Protein AF-A0A2G5T7S1-F1 (afdb_monomer_lite)

pLDDT: mean 73.04, std 17.66, range [40.25, 92.81]

Foldseek 3Di:
DDDDDDDDDDDDDDDDDDDDDDDDDDDDDDPPDDDPDDDDDDDDDDDDDDDDDDPDPPPPPPPPPPPCDPDFAWLDDPVRLVVLVVVLVVLVVLCVAPLCVVVVVLSVVLN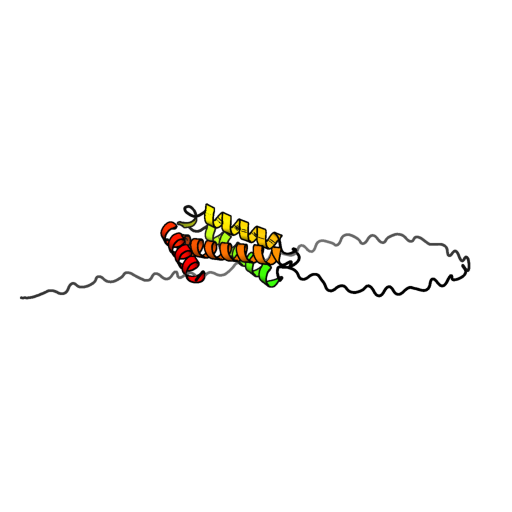VLSVVVNVSRRPGDDPVVNVVVVVSVVVSVLSVQLSCCCRVVVDDSVVSVVVVVVVVVVVVD

Secondary structure (DSSP, 8-state):
---PPPPPPPP----------------------------PPP---PPP--------------------PPPP-BSS-HHHHHHHHHHHHHHHHHTTSTTHHHHHHHHHHHHHHHHHHHHGGG-B--HHHHHHHHHHHHHHHHHHHHHIIIIIS---HHHHHHHHHHHHHHTT-

Structure (mmCIF, N/CA/C/O backbone):
data_AF-A0A2G5T7S1-F1
#
_entry.id   AF-A0A2G5T7S1-F1
#
loop_
_atom_site.group_PDB
_atom_site.id
_atom_site.type_symbol
_atom_site.label_atom_id
_atom_site.label_alt_id
_atom_site.label_comp_id
_atom_site.label_asym_id
_atom_site.label_entity_id
_atom_site.label_seq_id
_atom_site.pdbx_PDB_ins_code
_atom_site.Cartn_x
_atom_site.Cartn_y
_atom_site.Cartn_z
_atom_site.occupancy
_atom_site.B_iso_or_equiv
_atom_site.auth_seq_id
_atom_site.auth_comp_id
_atom_site.auth_asym_id
_atom_site.auth_atom_id
_atom_site.pdbx_PDB_model_num
ATOM 1 N N . MET A 1 1 ? -43.129 -26.552 45.596 1.00 45.81 1 MET A N 1
ATOM 2 C CA . MET A 1 1 ? -42.478 -25.308 45.135 1.00 45.81 1 MET A CA 1
ATOM 3 C C . MET A 1 1 ? -42.582 -25.280 43.620 1.00 45.81 1 MET A C 1
ATOM 5 O O . MET A 1 1 ? -41.995 -26.131 42.970 1.00 45.81 1 MET A O 1
ATOM 9 N N . MET A 1 2 ? -43.450 -24.418 43.091 1.00 43.41 2 MET A N 1
ATOM 10 C CA . MET A 1 2 ? -43.740 -24.292 41.659 1.00 43.41 2 MET A CA 1
ATOM 11 C C . MET A 1 2 ? -42.847 -23.199 41.067 1.00 43.41 2 MET A C 1
ATOM 13 O O . MET A 1 2 ? -42.820 -22.098 41.610 1.00 43.41 2 MET A O 1
ATOM 17 N N . PHE A 1 3 ? -42.151 -23.484 39.966 1.00 51.22 3 PHE A N 1
ATOM 18 C CA . PHE A 1 3 ? -41.477 -22.464 39.163 1.00 51.22 3 PHE A CA 1
ATOM 19 C C . PHE A 1 3 ? -42.160 -22.377 37.800 1.00 51.22 3 PHE A C 1
ATOM 21 O O . PHE A 1 3 ? -42.216 -23.351 37.051 1.00 51.22 3 PHE A O 1
ATOM 28 N N . ALA A 1 4 ? -42.736 -21.206 37.531 1.00 53.25 4 ALA A N 1
ATOM 29 C CA . ALA A 1 4 ? -43.387 -20.856 36.281 1.00 53.25 4 ALA A CA 1
ATOM 30 C C . ALA A 1 4 ? -42.337 -20.567 35.197 1.00 53.25 4 ALA A C 1
ATOM 32 O O . ALA A 1 4 ? -41.380 -19.827 35.422 1.00 53.25 4 ALA A O 1
ATOM 33 N N . VAL A 1 5 ? -42.538 -21.155 34.019 1.00 61.25 5 VAL A N 1
ATOM 34 C CA . VAL A 1 5 ? -41.749 -20.916 32.807 1.00 61.25 5 VAL A CA 1
ATOM 35 C C . VAL A 1 5 ? -42.242 -19.617 32.154 1.00 61.25 5 VAL A C 1
ATOM 37 O O . VAL A 1 5 ? -43.440 -19.518 31.883 1.00 61.25 5 VAL A O 1
ATOM 40 N N . PRO A 1 6 ? -41.384 -18.622 31.869 1.00 59.66 6 PRO A N 1
ATOM 41 C CA . PRO A 1 6 ? -41.806 -17.444 31.122 1.00 59.66 6 PRO A CA 1
ATOM 42 C C . PRO A 1 6 ? -41.904 -17.752 29.620 1.00 59.66 6 PRO A C 1
ATOM 44 O O . PRO A 1 6 ? -40.933 -18.133 28.966 1.00 59.66 6 PRO A O 1
ATOM 47 N N . SER A 1 7 ? -43.108 -17.571 29.081 1.00 54.78 7 SER A N 1
ATOM 48 C CA . SER A 1 7 ? -43.450 -17.607 27.659 1.00 54.78 7 SER A CA 1
ATOM 49 C C . SER A 1 7 ? -42.806 -16.445 26.891 1.00 54.78 7 SER A C 1
ATOM 51 O O . SER A 1 7 ? -42.997 -15.283 27.252 1.00 54.78 7 SER A O 1
ATOM 53 N N . LEU A 1 8 ? -42.087 -16.756 25.809 1.00 58.69 8 LEU A N 1
ATOM 54 C CA . LEU A 1 8 ? -41.557 -15.787 24.842 1.00 58.69 8 LEU A CA 1
ATOM 55 C C . LEU A 1 8 ? -42.693 -15.099 24.053 1.00 58.69 8 LEU A C 1
ATOM 57 O O . LEU A 1 8 ? -43.642 -15.778 23.656 1.00 58.69 8 LEU A O 1
ATOM 61 N N . PRO A 1 9 ? -42.600 -13.786 23.769 1.00 67.12 9 PRO A N 1
ATOM 62 C CA . PRO A 1 9 ? -43.530 -13.105 22.873 1.00 67.12 9 PRO A CA 1
ATOM 63 C C . PRO A 1 9 ? -43.252 -13.447 21.392 1.00 67.12 9 PRO A C 1
ATOM 65 O O . PRO A 1 9 ? -42.097 -13.665 21.015 1.00 67.12 9 PRO A O 1
ATOM 68 N N . PRO A 1 10 ? -44.287 -13.474 20.529 1.00 56.41 10 PRO A N 1
ATOM 69 C CA . PRO A 1 10 ? -44.139 -13.754 19.105 1.00 56.41 10 PRO A CA 1
ATOM 70 C C . PRO A 1 10 ? -43.420 -12.609 18.379 1.00 56.41 10 PRO A C 1
ATOM 72 O O . PRO A 1 10 ? -43.750 -11.434 18.540 1.00 56.41 10 PRO A O 1
ATOM 75 N N . THR A 1 11 ? -42.446 -12.966 17.545 1.00 61.44 11 THR A N 1
ATOM 76 C CA . THR A 1 11 ? -41.746 -12.058 16.634 1.00 61.44 11 THR A CA 1
ATOM 77 C C . THR A 1 11 ? -42.705 -11.515 15.567 1.00 61.44 11 THR A C 1
ATOM 79 O O . THR A 1 11 ? -43.347 -12.297 14.860 1.00 61.44 11 THR A O 1
ATOM 82 N N . PRO A 1 12 ? -42.809 -10.189 15.377 1.00 55.28 12 PRO A N 1
ATOM 83 C CA . PRO A 1 12 ? -43.534 -9.643 14.243 1.00 55.28 12 PRO A CA 1
ATOM 84 C C . PRO A 1 12 ? -42.682 -9.729 12.968 1.00 55.28 12 PRO A C 1
ATOM 86 O O . PRO A 1 12 ? -41.645 -9.086 12.843 1.00 55.28 12 PRO A O 1
ATOM 89 N N . GLY A 1 13 ? -43.167 -10.537 12.023 1.00 49.38 13 GLY A N 1
ATOM 90 C CA . GLY A 1 13 ? -43.256 -10.208 10.599 1.00 49.38 13 GLY A CA 1
ATOM 91 C C . GLY A 1 13 ? -41.978 -9.808 9.861 1.00 49.38 13 GLY A C 1
ATOM 92 O O . GLY A 1 13 ? -41.656 -8.629 9.742 1.00 49.38 13 GLY A O 1
ATOM 93 N N . PHE A 1 14 ? -41.361 -10.785 9.195 1.00 49.75 14 PHE A N 1
ATOM 94 C CA . PHE A 1 14 ? -40.590 -10.547 7.973 1.00 49.75 14 PHE A CA 1
ATOM 95 C C . PHE A 1 14 ? -41.490 -9.857 6.931 1.00 49.75 14 PHE A C 1
ATOM 97 O O . PHE A 1 14 ? -42.306 -10.502 6.272 1.00 49.75 14 PHE A O 1
ATOM 104 N N . ALA A 1 15 ? -41.347 -8.543 6.772 1.00 51.09 15 ALA A N 1
ATOM 105 C CA . ALA A 1 15 ? -41.934 -7.810 5.660 1.00 51.09 15 ALA A CA 1
ATOM 106 C C . ALA A 1 15 ? -40.964 -7.853 4.469 1.00 51.09 15 ALA A C 1
ATOM 108 O O . ALA A 1 15 ? -39.986 -7.110 4.406 1.00 51.09 15 ALA A O 1
ATOM 109 N N . ALA A 1 16 ? -41.228 -8.750 3.521 1.00 57.81 16 ALA A N 1
ATOM 110 C CA . ALA A 1 16 ? -40.619 -8.711 2.199 1.00 57.81 16 ALA A CA 1
ATOM 111 C C . ALA A 1 16 ? -41.217 -7.542 1.390 1.00 57.81 16 ALA A C 1
ATOM 113 O O . ALA A 1 16 ? -42.445 -7.429 1.326 1.00 57.81 16 ALA A O 1
ATOM 114 N N . PRO A 1 17 ? -40.419 -6.695 0.716 1.00 58.81 17 PRO A N 1
ATOM 115 C CA . PRO A 1 17 ? -40.975 -5.757 -0.245 1.00 58.81 17 PRO A CA 1
ATOM 116 C C . PRO A 1 17 ? -41.408 -6.511 -1.513 1.00 58.81 17 PRO A C 1
ATOM 118 O O . PRO A 1 17 ? -40.607 -6.835 -2.391 1.00 58.81 17 PRO A O 1
ATOM 121 N N . MET A 1 18 ? -42.712 -6.783 -1.607 1.00 52.47 18 MET A N 1
ATOM 122 C CA . MET A 1 18 ? -43.410 -6.962 -2.881 1.00 52.47 18 MET A CA 1
ATOM 123 C C . MET A 1 18 ? -43.348 -5.654 -3.672 1.00 52.47 18 MET A C 1
ATOM 125 O O . MET A 1 18 ? -43.714 -4.601 -3.158 1.00 52.47 18 MET A O 1
ATOM 129 N N . GLY A 1 19 ? -42.971 -5.727 -4.948 1.00 46.59 19 GLY A N 1
ATOM 130 C CA . GLY A 1 19 ? -43.138 -4.590 -5.850 1.00 46.59 19 GLY A CA 1
ATOM 131 C C . GLY A 1 19 ? -42.342 -4.691 -7.141 1.00 46.59 19 GLY A C 1
ATOM 132 O O . GLY A 1 19 ? -41.385 -3.954 -7.347 1.00 46.59 19 GLY A O 1
ATOM 133 N N . ARG A 1 20 ? -42.749 -5.587 -8.045 1.00 50.31 20 ARG A N 1
ATOM 134 C CA . ARG A 1 20 ? -42.389 -5.474 -9.465 1.00 50.31 20 ARG A CA 1
ATOM 135 C C . ARG A 1 20 ? -43.091 -4.258 -10.075 1.00 50.31 20 ARG A C 1
ATOM 137 O O . ARG A 1 20 ? -44.307 -4.156 -9.970 1.00 50.31 20 ARG A O 1
ATOM 144 N N . ALA A 1 21 ? -42.360 -3.483 -10.872 1.00 53.47 21 ALA A N 1
ATOM 145 C CA . ALA A 1 21 ? -42.887 -2.892 -12.102 1.00 53.47 21 ALA A CA 1
ATOM 146 C C . ALA A 1 21 ? -41.746 -2.689 -13.124 1.00 53.47 21 ALA A C 1
ATOM 148 O O . ALA A 1 21 ? -40.809 -1.941 -12.851 1.00 53.47 21 ALA A O 1
ATOM 149 N N . PRO A 1 22 ? -41.784 -3.347 -14.299 1.00 57.31 22 PRO A N 1
ATOM 150 C CA . PRO A 1 22 ? -40.934 -3.021 -15.437 1.00 57.31 22 PRO A CA 1
ATOM 151 C C . PRO A 1 22 ? -41.634 -2.023 -16.380 1.00 57.31 22 PRO A C 1
ATOM 153 O O . PRO A 1 22 ? -42.862 -1.979 -16.432 1.00 57.31 22 PRO A O 1
ATOM 156 N N . ARG A 1 23 ? -40.832 -1.355 -17.230 1.00 49.06 23 ARG A N 1
ATOM 157 C CA . ARG A 1 23 ? -41.166 -0.383 -18.309 1.00 49.06 23 ARG A CA 1
ATOM 158 C C . ARG A 1 23 ? -41.066 1.075 -17.832 1.00 49.06 23 ARG A C 1
ATOM 160 O O . ARG A 1 23 ? -41.708 1.470 -16.878 1.00 49.06 23 ARG A O 1
ATOM 167 N N . LYS A 1 24 ? -40.272 1.929 -18.482 1.00 47.06 24 LYS A N 1
ATOM 168 C CA . LYS A 1 24 ? -40.380 2.267 -19.908 1.00 47.06 24 LYS A CA 1
ATOM 169 C C . LYS A 1 24 ? -39.028 2.264 -20.631 1.00 47.06 24 LYS A C 1
ATOM 171 O O . LYS A 1 24 ? -38.085 2.935 -20.228 1.00 47.06 24 LYS A O 1
ATOM 176 N N . ARG A 1 25 ? -38.991 1.552 -21.763 1.00 47.25 25 ARG A N 1
ATOM 177 C CA . ARG A 1 25 ? -38.066 1.820 -22.867 1.00 47.25 25 ARG A CA 1
ATOM 178 C C . ARG A 1 25 ? -38.356 3.233 -23.370 1.00 47.25 25 ARG A C 1
ATOM 180 O O . ARG A 1 25 ? -39.431 3.473 -23.910 1.00 47.25 25 ARG A O 1
ATOM 187 N N . SER A 1 26 ? -37.408 4.139 -23.184 1.00 40.25 26 SER A N 1
ATOM 188 C CA . SER A 1 26 ? -37.350 5.383 -23.939 1.00 40.25 26 SER A CA 1
ATOM 189 C C . SER A 1 26 ? -36.556 5.095 -25.207 1.00 40.25 26 SER A C 1
ATOM 191 O O . SER A 1 26 ? -35.330 5.021 -25.193 1.00 40.25 26 SER A O 1
ATOM 193 N N . ALA A 1 27 ? -37.291 4.813 -26.279 1.00 51.97 27 ALA A N 1
ATOM 194 C CA . ALA A 1 27 ? -36.780 4.895 -27.631 1.00 51.97 27 ALA A CA 1
ATOM 195 C C . ALA A 1 27 ? -36.779 6.376 -28.023 1.00 51.97 27 ALA A C 1
ATOM 197 O O . ALA A 1 27 ? -37.839 6.954 -28.236 1.00 51.97 27 ALA A O 1
ATOM 198 N N . PHE A 1 28 ? -35.596 6.970 -28.119 1.00 41.06 28 PHE A N 1
ATOM 199 C CA . PHE A 1 28 ? -35.359 8.141 -28.957 1.00 41.06 28 PHE A CA 1
ATOM 200 C C . PHE A 1 28 ? -34.188 7.753 -29.858 1.00 41.06 28 PHE A C 1
ATOM 202 O O . PHE A 1 28 ? -33.067 7.562 -29.405 1.00 41.06 28 PHE A O 1
ATOM 209 N N . ALA A 1 29 ? -34.506 7.245 -31.046 1.00 45.97 29 ALA A N 1
ATOM 210 C CA . ALA A 1 29 ? -34.685 8.064 -32.241 1.00 45.97 29 ALA A CA 1
ATOM 211 C C . ALA A 1 29 ? -33.344 8.684 -32.642 1.00 45.97 29 ALA A C 1
ATOM 213 O O . ALA A 1 29 ? -32.960 9.762 -32.202 1.00 45.97 29 ALA A O 1
ATOM 214 N N . VAL A 1 30 ? -32.641 7.929 -33.482 1.00 52.12 30 VAL A N 1
ATOM 215 C CA . VAL A 1 30 ? -31.539 8.391 -34.319 1.00 52.12 30 VAL A CA 1
ATOM 216 C C . VAL A 1 30 ? -32.046 9.572 -35.151 1.00 52.12 30 VAL A C 1
ATOM 218 O O . VAL A 1 30 ? -32.968 9.376 -35.946 1.00 52.12 30 VAL A O 1
ATOM 221 N N . PRO A 1 31 ? -31.458 10.774 -35.054 1.00 48.16 31 PRO A N 1
ATOM 222 C CA . PRO A 1 31 ? -31.577 11.744 -36.120 1.00 48.16 31 PRO A CA 1
ATOM 223 C C . PRO A 1 31 ? -30.556 11.348 -37.188 1.00 48.16 31 PRO A C 1
ATOM 225 O O . PRO A 1 31 ? -29.360 11.619 -37.076 1.00 48.16 31 PRO A O 1
ATOM 228 N N . VAL A 1 32 ? -31.039 10.663 -38.224 1.00 56.62 32 VAL A N 1
ATOM 229 C CA . VAL A 1 32 ? -30.349 10.569 -39.511 1.00 56.62 32 VAL A CA 1
ATOM 230 C C . VAL A 1 32 ? -30.429 11.965 -40.132 1.00 56.62 32 VAL A C 1
ATOM 232 O O . VAL A 1 32 ? -31.461 12.356 -40.668 1.00 56.62 32 VAL A O 1
ATOM 235 N N . GLY A 1 33 ? -29.356 12.739 -39.981 1.00 43.47 33 GLY A N 1
ATOM 236 C CA . GLY A 1 33 ? -29.159 14.057 -40.587 1.00 43.47 33 GLY A CA 1
ATOM 237 C C . GLY A 1 33 ? -27.861 14.082 -41.403 1.00 43.47 33 GLY A C 1
ATOM 238 O O . GLY A 1 33 ? -26.935 13.335 -41.090 1.00 43.47 33 GLY A O 1
ATOM 239 N N . PRO A 1 34 ? -27.803 14.863 -42.493 1.00 51.53 34 PRO A N 1
ATOM 240 C CA . PRO A 1 34 ? -27.106 14.484 -43.716 1.00 51.53 34 PRO A CA 1
ATOM 241 C C . PRO A 1 34 ? -25.587 14.674 -43.659 1.00 51.53 34 PRO A C 1
ATOM 243 O O . PRO A 1 34 ? -25.063 15.620 -43.075 1.00 51.53 34 PRO A O 1
ATOM 246 N N . ALA A 1 35 ? -24.891 13.778 -44.359 1.00 61.47 35 ALA A N 1
ATOM 247 C CA . ALA A 1 35 ? -23.456 13.818 -44.596 1.00 61.47 35 ALA A CA 1
ATOM 248 C C . ALA A 1 35 ? -22.995 15.171 -45.187 1.00 61.47 35 ALA A C 1
ATOM 250 O O . ALA A 1 35 ? -23.518 15.599 -46.223 1.00 61.47 35 ALA A O 1
ATOM 251 N N . PRO A 1 36 ? -21.969 15.829 -44.618 1.00 49.19 36 PRO A N 1
ATOM 252 C CA . PRO A 1 36 ? -21.350 16.971 -45.265 1.00 49.19 36 PRO A CA 1
ATOM 253 C C . PRO A 1 36 ? -20.443 16.506 -46.417 1.00 49.19 36 PRO A C 1
ATOM 255 O O . PRO A 1 36 ? -19.426 15.841 -46.232 1.00 49.19 36 PRO A O 1
ATOM 258 N N . LYS A 1 37 ? -20.887 16.869 -47.626 1.00 53.19 37 LYS A N 1
ATOM 259 C CA . LYS A 1 37 ? -20.184 16.983 -48.916 1.00 53.19 37 LYS A CA 1
ATOM 260 C C . LYS A 1 37 ? -18.673 16.699 -48.882 1.00 53.19 37 LYS A C 1
ATOM 262 O O . LYS A 1 37 ? -17.875 17.529 -48.449 1.00 53.19 37 LYS A O 1
ATOM 267 N N . ARG A 1 38 ? -18.289 15.580 -49.508 1.00 50.44 38 ARG A N 1
ATOM 268 C CA . ARG A 1 38 ? -16.944 15.350 -50.056 1.00 50.44 38 ARG A CA 1
ATOM 269 C C . ARG A 1 38 ? -16.549 16.538 -50.943 1.00 50.44 38 ARG A C 1
ATOM 271 O O . ARG A 1 38 ? -17.082 16.692 -52.038 1.00 50.44 38 ARG A O 1
ATOM 278 N N . ARG A 1 39 ? -15.600 17.359 -50.492 1.00 46.16 39 ARG A N 1
ATOM 279 C CA . ARG A 1 39 ? -14.815 18.215 -51.389 1.00 46.16 39 ARG A CA 1
ATOM 280 C C . ARG A 1 39 ? -13.717 17.351 -52.000 1.00 46.16 39 ARG A C 1
ATOM 282 O O . ARG A 1 39 ? -12.775 16.965 -51.319 1.00 46.16 39 ARG A O 1
ATOM 289 N N . SER A 1 40 ? -13.874 17.020 -53.275 1.00 56.97 40 SER A N 1
ATOM 290 C CA . SER A 1 40 ? -12.789 16.549 -54.134 1.00 56.97 40 SER A CA 1
ATOM 291 C C . SER A 1 40 ? -11.691 17.620 -54.203 1.00 56.97 40 SER A C 1
ATOM 293 O O . SER A 1 40 ? -12.026 18.782 -54.457 1.00 56.97 40 SER A O 1
ATOM 295 N N . PRO A 1 41 ? -10.404 17.287 -54.008 1.00 58.28 41 PRO A N 1
ATOM 296 C CA . PRO A 1 41 ? -9.338 18.212 -54.354 1.00 58.28 41 PRO A CA 1
ATOM 297 C C . PRO A 1 41 ? -9.273 18.376 -55.885 1.00 58.28 41 PRO A C 1
ATOM 299 O O . PRO A 1 41 ? -9.527 17.415 -56.618 1.00 58.28 41 PRO A O 1
ATOM 302 N N . PRO A 1 42 ? -8.978 19.587 -56.381 1.00 53.78 42 PRO A N 1
ATOM 303 C CA . PRO A 1 42 ? -8.923 19.872 -57.805 1.00 53.78 42 PRO A CA 1
ATOM 304 C C . PRO A 1 42 ? -7.725 19.186 -58.472 1.00 53.78 42 PRO A C 1
ATOM 306 O O . PRO A 1 42 ? -6.631 19.118 -57.911 1.00 53.78 42 PRO A O 1
ATOM 309 N N . ASN A 1 43 ? -7.964 18.720 -59.701 1.00 52.31 43 ASN A N 1
ATOM 310 C CA . ASN A 1 43 ? -6.962 18.345 -60.693 1.00 52.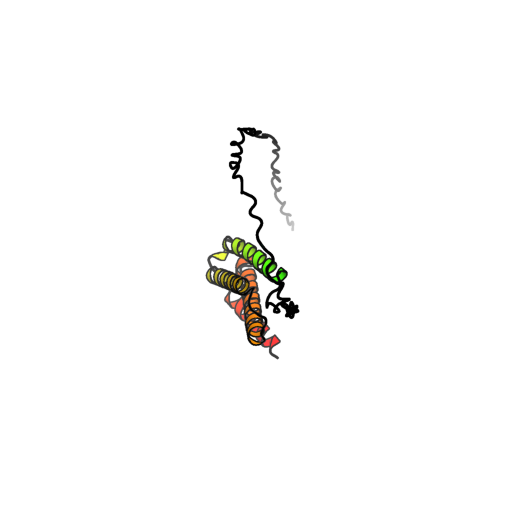31 43 ASN A CA 1
ATOM 311 C C . ASN A 1 43 ? -5.813 19.361 -60.715 1.00 52.31 43 ASN A C 1
ATOM 313 O O . ASN A 1 43 ? -5.988 20.484 -61.182 1.00 52.31 43 ASN A O 1
ATOM 317 N N . PHE A 1 44 ? -4.630 18.941 -60.273 1.00 44.59 44 PHE A N 1
ATOM 318 C CA . PHE A 1 44 ? -3.382 19.580 -60.664 1.00 44.59 44 PHE A CA 1
ATOM 319 C C . PHE A 1 44 ? -2.636 18.633 -61.592 1.00 44.59 44 PHE A C 1
ATOM 321 O O . PHE A 1 44 ? -1.946 17.703 -61.173 1.00 44.59 44 PHE A O 1
ATOM 328 N N . SER A 1 45 ? -2.820 18.892 -62.881 1.00 50.28 45 SER A N 1
ATOM 329 C CA . SER A 1 45 ? -1.999 18.404 -63.975 1.00 50.28 45 SER A CA 1
ATOM 330 C C . SER A 1 45 ? -0.527 18.670 -63.651 1.00 50.28 45 SER A C 1
ATOM 332 O O . SER A 1 45 ? -0.083 19.817 -63.666 1.00 50.28 45 SER A O 1
ATOM 334 N N . ARG A 1 46 ? 0.245 17.624 -63.341 1.00 52.72 46 ARG A N 1
ATOM 335 C CA . ARG A 1 46 ? 1.708 17.721 -63.334 1.00 52.72 46 ARG A CA 1
ATOM 336 C C . ARG A 1 46 ? 2.226 17.431 -64.744 1.00 52.72 46 ARG A C 1
ATOM 338 O O . ARG A 1 46 ? 1.920 16.361 -65.274 1.00 52.72 46 ARG A O 1
ATOM 345 N N . PRO A 1 47 ? 3.011 18.334 -65.352 1.00 45.44 47 PRO A N 1
ATOM 346 C CA . PRO A 1 47 ? 3.679 18.042 -66.609 1.00 45.44 47 PRO A CA 1
ATOM 347 C C . PRO A 1 47 ? 4.745 16.963 -66.386 1.00 45.44 47 PRO A C 1
ATOM 349 O O . PRO A 1 47 ? 5.504 17.001 -65.415 1.00 45.44 47 PRO A O 1
ATOM 352 N N . ARG A 1 48 ? 4.793 15.990 -67.302 1.00 51.66 48 ARG A N 1
ATOM 353 C CA . ARG A 1 48 ? 5.924 15.071 -67.452 1.00 51.66 48 ARG A CA 1
ATOM 354 C C . ARG A 1 48 ? 7.157 15.898 -67.802 1.00 51.66 48 ARG A C 1
ATOM 356 O O . ARG A 1 48 ? 7.200 16.488 -68.876 1.00 51.66 48 ARG A O 1
ATOM 363 N N . ILE A 1 49 ? 8.158 15.890 -66.930 1.00 51.12 49 ILE A N 1
ATOM 364 C CA . ILE A 1 49 ? 9.516 16.292 -67.289 1.00 51.12 49 ILE A CA 1
ATOM 365 C C . ILE A 1 49 ? 10.388 15.050 -67.139 1.00 51.12 49 ILE A C 1
ATOM 367 O O . ILE A 1 49 ? 10.672 14.585 -66.039 1.00 51.12 49 ILE A O 1
ATOM 371 N N . LEU A 1 50 ? 10.722 14.485 -68.296 1.00 54.59 50 LEU A N 1
ATOM 372 C CA . LEU A 1 50 ? 11.849 13.592 -68.509 1.00 54.59 50 LEU A CA 1
ATOM 373 C C . LEU A 1 50 ? 13.128 14.424 -68.412 1.00 54.59 50 LEU A C 1
ATOM 375 O O . LEU A 1 50 ? 13.262 15.369 -69.185 1.00 54.59 50 LEU A O 1
ATOM 379 N N . SER A 1 51 ? 14.054 14.056 -67.525 1.00 57.94 51 SER A N 1
ATOM 380 C CA . SER A 1 51 ? 15.503 14.301 -67.653 1.00 57.94 51 SER A CA 1
ATOM 381 C C . SER A 1 51 ? 16.247 13.703 -66.438 1.00 57.94 51 SER A C 1
ATOM 383 O O . SER A 1 51 ? 15.608 13.273 -65.477 1.00 57.94 51 SER A O 1
ATOM 385 N N . PRO A 1 52 ? 17.582 13.575 -66.481 1.00 51.25 52 PRO A N 1
ATOM 386 C CA . PRO A 1 52 ? 18.295 12.499 -67.152 1.00 51.25 52 PRO A CA 1
ATOM 387 C C . PRO A 1 52 ? 19.139 11.682 -66.155 1.00 51.25 52 PRO A C 1
ATOM 389 O O . PRO A 1 52 ? 19.324 12.048 -64.999 1.00 51.25 52 PRO A O 1
ATOM 392 N N . ILE A 1 53 ? 19.639 10.553 -66.649 1.00 57.03 53 ILE A N 1
ATOM 393 C CA . ILE A 1 53 ? 20.537 9.584 -66.010 1.00 57.03 53 ILE A CA 1
ATOM 394 C C . ILE A 1 53 ? 21.561 10.261 -65.078 1.00 57.03 53 ILE A C 1
ATOM 396 O O . ILE A 1 53 ? 22.513 10.887 -65.539 1.00 57.03 53 ILE A O 1
ATOM 400 N N . ALA A 1 54 ? 21.391 10.087 -63.766 1.00 55.12 54 ALA A N 1
ATOM 401 C CA . ALA A 1 54 ? 22.468 10.270 -62.799 1.00 55.12 54 ALA A CA 1
ATOM 402 C C . ALA A 1 54 ? 23.205 8.926 -62.645 1.00 55.12 54 ALA A C 1
ATOM 404 O O . ALA A 1 54 ? 22.538 7.892 -62.520 1.00 55.12 54 ALA A O 1
ATOM 405 N N . PRO A 1 55 ? 24.551 8.892 -62.668 1.00 50.22 55 PRO A N 1
ATOM 406 C CA . PRO A 1 55 ? 25.296 7.656 -62.486 1.00 50.22 55 PRO A CA 1
ATOM 407 C C . PRO A 1 55 ? 25.015 7.111 -61.087 1.00 50.22 55 PRO A C 1
ATOM 409 O O . PRO A 1 55 ? 25.213 7.794 -60.081 1.00 50.22 55 PRO A O 1
ATOM 412 N N . ALA A 1 56 ? 24.518 5.877 -61.042 1.00 50.25 56 ALA A N 1
ATOM 413 C CA . ALA A 1 56 ? 24.256 5.139 -59.822 1.00 50.25 56 ALA A CA 1
ATOM 414 C C . ALA A 1 56 ? 25.562 4.971 -59.032 1.00 50.25 56 ALA A C 1
ATOM 416 O O . ALA A 1 56 ? 26.324 4.030 -59.245 1.00 50.25 56 ALA A O 1
ATOM 417 N N . MET A 1 57 ? 25.824 5.884 -58.097 1.00 54.12 57 MET A N 1
ATOM 418 C CA . MET A 1 57 ? 26.738 5.598 -57.005 1.00 54.12 57 MET A CA 1
ATOM 419 C C . MET A 1 57 ? 26.068 4.524 -56.156 1.00 54.12 57 MET A C 1
ATOM 421 O O . MET A 1 57 ? 25.136 4.801 -55.401 1.00 54.12 57 MET A O 1
ATOM 425 N N . PHE A 1 58 ? 26.522 3.282 -56.318 1.00 50.88 58 PHE A N 1
ATOM 426 C CA . PHE A 1 58 ? 26.242 2.201 -55.386 1.00 50.88 58 PHE A CA 1
ATOM 427 C C . PHE A 1 58 ? 26.828 2.590 -54.029 1.00 50.88 58 PHE A C 1
ATOM 429 O O . PHE A 1 58 ? 27.955 2.240 -53.682 1.00 50.88 58 PHE A O 1
ATOM 436 N N . ILE A 1 59 ? 26.049 3.324 -53.240 1.00 51.62 59 ILE A N 1
ATOM 437 C CA . ILE A 1 59 ? 26.239 3.344 -51.801 1.00 51.62 59 ILE A CA 1
ATOM 438 C C . ILE A 1 59 ? 25.976 1.903 -51.382 1.00 51.62 59 ILE A C 1
ATOM 440 O O . ILE A 1 59 ? 24.832 1.445 -51.419 1.00 51.62 59 ILE A O 1
ATOM 444 N N . ARG A 1 60 ? 27.044 1.162 -51.053 1.00 44.81 60 ARG A N 1
ATOM 445 C CA . ARG A 1 60 ? 26.934 -0.097 -50.313 1.00 44.81 60 ARG A CA 1
ATOM 446 C C . ARG A 1 60 ? 25.999 0.202 -49.151 1.00 44.81 60 ARG A C 1
ATOM 448 O O . ARG A 1 60 ? 26.369 0.954 -48.252 1.00 44.81 60 ARG A O 1
ATOM 455 N N . GLN A 1 61 ? 24.781 -0.331 -49.207 1.00 54.41 61 GLN A N 1
ATOM 456 C CA . GLN A 1 61 ? 23.896 -0.340 -48.061 1.00 54.41 61 GLN A CA 1
ATOM 457 C C . GLN A 1 61 ? 24.639 -1.151 -47.013 1.00 54.41 61 GLN A C 1
ATOM 459 O O . GLN A 1 61 ? 24.671 -2.377 -47.064 1.00 54.41 61 GLN A O 1
ATOM 464 N N . ILE A 1 62 ? 25.324 -0.454 -46.110 1.00 54.44 62 ILE A N 1
ATOM 465 C CA . ILE A 1 62 ? 25.741 -1.036 -44.854 1.00 54.44 62 ILE A CA 1
ATOM 466 C C . ILE A 1 62 ? 24.402 -1.353 -44.211 1.00 54.44 62 ILE A C 1
ATOM 468 O O . ILE A 1 62 ? 23.708 -0.465 -43.720 1.00 54.44 62 ILE A O 1
ATOM 472 N N . SER A 1 63 ? 23.961 -2.597 -44.362 1.00 50.38 63 SER A N 1
ATOM 473 C CA . SER A 1 63 ? 22.867 -3.149 -43.596 1.00 50.38 63 SER A CA 1
ATOM 474 C C . SER A 1 63 ? 23.347 -3.091 -42.161 1.00 50.38 63 SER A C 1
ATOM 476 O O . SER A 1 63 ? 23.995 -4.014 -41.672 1.00 50.38 63 SER A O 1
ATOM 478 N N . THR A 1 64 ? 23.117 -1.950 -41.514 1.00 53.62 64 THR A N 1
ATOM 479 C CA . THR A 1 64 ? 23.255 -1.798 -40.083 1.00 53.62 64 THR A CA 1
ATOM 480 C C . THR A 1 64 ? 22.223 -2.755 -39.525 1.00 53.62 64 THR A C 1
ATOM 482 O O . THR A 1 64 ? 21.045 -2.424 -39.393 1.00 53.62 64 THR A O 1
ATOM 485 N N . THR A 1 65 ? 22.645 -3.993 -39.279 1.00 56.22 65 THR A N 1
ATOM 486 C CA . THR A 1 65 ? 22.002 -4.892 -38.341 1.00 56.22 65 THR A CA 1
ATOM 487 C C . THR A 1 65 ? 21.941 -4.096 -37.055 1.00 56.22 65 THR A C 1
ATOM 489 O O . THR A 1 65 ? 22.924 -4.013 -36.320 1.00 56.22 65 THR A O 1
ATOM 492 N N . ARG A 1 66 ? 20.825 -3.384 -36.851 1.00 58.38 66 ARG A N 1
ATOM 493 C CA . ARG A 1 66 ? 20.502 -2.759 -35.579 1.00 58.38 66 ARG A CA 1
ATOM 494 C C . ARG A 1 66 ? 20.610 -3.899 -34.591 1.00 58.38 66 ARG A C 1
ATOM 496 O O . ARG A 1 66 ? 19.789 -4.811 -34.641 1.00 58.38 66 ARG A O 1
ATOM 503 N N . ALA A 1 67 ? 21.666 -3.891 -33.784 1.00 59.41 67 ALA A N 1
ATOM 504 C CA . ALA A 1 67 ? 21.753 -4.755 -32.632 1.00 59.41 67 ALA A CA 1
ATOM 505 C C . ALA A 1 67 ? 20.455 -4.508 -31.864 1.00 59.41 67 ALA A C 1
ATOM 507 O O . ALA A 1 67 ? 20.221 -3.404 -31.367 1.00 59.41 67 ALA A O 1
ATOM 508 N N . VAL A 1 68 ? 19.551 -5.485 -31.913 1.00 62.59 68 VAL A N 1
ATOM 509 C CA . VAL A 1 68 ? 18.306 -5.456 -31.162 1.00 62.59 68 VAL A CA 1
ATOM 510 C C . VAL A 1 68 ? 18.746 -5.667 -29.725 1.00 62.59 68 VAL A C 1
ATOM 512 O O . VAL A 1 68 ? 18.850 -6.794 -29.253 1.00 62.59 68 VAL A O 1
ATOM 515 N N . LEU A 1 69 ? 19.137 -4.573 -29.072 1.00 63.41 69 LEU A N 1
ATOM 516 C CA . LEU A 1 69 ? 19.342 -4.559 -27.636 1.00 63.41 69 LEU A CA 1
ATOM 517 C C . LEU A 1 69 ? 18.039 -5.073 -27.012 1.00 63.41 69 LEU A C 1
ATOM 519 O O . LEU A 1 69 ? 16.967 -4.581 -27.391 1.00 63.41 69 LEU A O 1
ATOM 523 N N . PRO A 1 70 ? 18.101 -6.081 -26.124 1.00 65.44 70 PRO A N 1
ATOM 524 C CA . PRO A 1 70 ? 16.912 -6.542 -25.432 1.00 65.44 70 PRO A CA 1
ATOM 525 C C . PRO A 1 70 ? 16.269 -5.349 -24.710 1.00 65.44 70 PRO A C 1
ATOM 527 O O . PRO A 1 70 ? 16.989 -4.466 -24.224 1.00 65.44 70 PRO A O 1
ATOM 530 N N . PRO A 1 71 ? 14.927 -5.266 -24.685 1.00 66.62 71 PRO A N 1
ATOM 531 C CA . PRO A 1 71 ? 14.251 -4.188 -23.981 1.00 66.62 71 PRO A CA 1
ATOM 532 C C . PRO A 1 71 ? 14.693 -4.190 -22.510 1.00 66.62 71 PRO A C 1
ATOM 534 O O . PRO A 1 71 ? 14.872 -5.266 -21.941 1.00 66.62 71 PRO A O 1
ATOM 537 N N . PRO A 1 72 ? 14.893 -3.011 -21.896 1.00 72.50 72 PRO A N 1
ATOM 538 C CA . PRO A 1 72 ? 15.339 -2.934 -20.513 1.00 72.50 72 PRO A CA 1
ATOM 539 C C . PRO A 1 72 ? 14.331 -3.624 -19.593 1.00 72.50 72 PRO A C 1
ATOM 541 O O . PRO A 1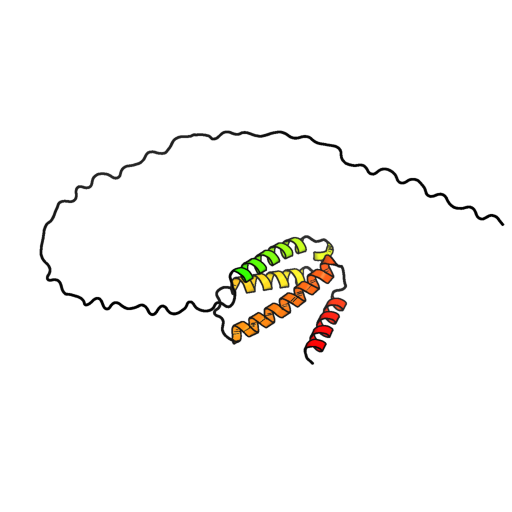 72 ? 13.126 -3.372 -19.695 1.00 72.50 72 PRO A O 1
ATOM 544 N N . ASP A 1 73 ? 14.829 -4.456 -18.677 1.00 76.94 73 ASP A N 1
ATOM 545 C CA . ASP A 1 73 ? 13.999 -5.081 -17.652 1.00 76.94 73 ASP A CA 1
ATOM 546 C C . ASP A 1 73 ? 13.428 -3.994 -16.736 1.00 76.94 73 ASP A C 1
ATOM 548 O O . ASP A 1 73 ? 14.139 -3.289 -16.010 1.00 76.94 73 ASP A O 1
ATOM 552 N N . LEU A 1 74 ? 12.112 -3.810 -16.824 1.00 80.25 74 LEU A N 1
ATOM 553 C CA . LEU A 1 74 ? 11.383 -2.850 -16.008 1.00 80.25 74 LEU A CA 1
ATOM 554 C C . LEU A 1 74 ? 11.161 -3.413 -14.607 1.00 80.25 74 LEU A C 1
ATOM 556 O O . LEU A 1 74 ? 10.870 -4.595 -14.429 1.00 80.25 74 LEU A O 1
ATOM 560 N N . LEU A 1 75 ? 11.197 -2.527 -13.613 1.00 80.25 75 LEU A N 1
ATOM 561 C CA . LEU A 1 75 ? 10.978 -2.867 -12.206 1.00 80.25 75 LEU A CA 1
ATOM 562 C C . LEU A 1 75 ? 9.587 -3.475 -11.939 1.00 80.25 75 LEU A C 1
ATOM 564 O O . LEU A 1 75 ? 9.407 -4.250 -11.002 1.00 80.25 75 LEU A O 1
ATOM 568 N N . MET A 1 76 ? 8.589 -3.118 -12.751 1.00 83.44 76 MET A N 1
ATOM 569 C CA . MET A 1 76 ? 7.207 -3.553 -12.585 1.00 83.44 76 MET A CA 1
ATOM 570 C C . MET A 1 76 ? 6.637 -4.156 -13.862 1.00 83.44 76 MET A C 1
ATOM 572 O O . MET A 1 76 ? 6.659 -3.551 -14.932 1.00 83.44 76 MET A O 1
ATOM 576 N N . THR A 1 77 ? 5.992 -5.313 -13.723 1.00 85.81 77 THR A N 1
ATOM 577 C CA . THR A 1 77 ? 5.180 -5.875 -14.804 1.00 85.81 77 THR A CA 1
ATOM 578 C C . THR A 1 77 ? 3.855 -5.124 -14.941 1.00 85.81 77 THR A C 1
ATOM 580 O O . THR A 1 77 ? 3.306 -4.582 -13.976 1.00 85.81 77 THR A O 1
ATOM 583 N N . VAL A 1 78 ? 3.265 -5.165 -16.139 1.00 86.75 78 VAL A N 1
ATOM 584 C CA . VAL A 1 78 ? 1.931 -4.594 -16.408 1.00 86.75 78 VAL A CA 1
ATOM 585 C C . VAL A 1 78 ? 0.867 -5.173 -15.466 1.00 86.75 78 VAL A C 1
ATOM 587 O O . VAL A 1 78 ? -0.055 -4.468 -15.059 1.00 86.75 78 VAL A O 1
ATOM 590 N N . SER A 1 79 ? 0.999 -6.449 -15.092 1.00 88.12 79 SER A N 1
ATOM 591 C CA . SER A 1 79 ? 0.089 -7.100 -14.144 1.00 88.12 79 SER A CA 1
ATOM 592 C C . SER A 1 79 ? 0.154 -6.468 -12.748 1.00 88.12 79 SER A C 1
ATOM 594 O O . SER A 1 79 ? -0.890 -6.187 -12.161 1.00 88.12 79 SER A O 1
ATOM 596 N N . CYS A 1 80 ? 1.358 -6.143 -12.265 1.00 87.44 80 CYS A N 1
ATOM 597 C CA . CYS A 1 80 ? 1.563 -5.489 -10.977 1.00 87.44 80 CYS A CA 1
ATOM 598 C C . CYS A 1 80 ? 0.922 -4.092 -10.956 1.00 87.44 80 CYS A C 1
ATOM 600 O O . CYS A 1 80 ? 0.190 -3.754 -10.027 1.00 87.44 80 CYS A O 1
ATOM 602 N N . VAL A 1 81 ? 1.093 -3.317 -12.033 1.00 89.62 81 VAL A N 1
ATOM 603 C CA . VAL A 1 81 ? 0.471 -1.988 -12.172 1.00 89.62 81 VAL A CA 1
ATOM 604 C C . VAL A 1 81 ? -1.057 -2.072 -12.105 1.00 89.62 81 VAL A C 1
ATOM 606 O O . VAL A 1 81 ? -1.680 -1.289 -11.389 1.00 89.62 81 VAL A O 1
ATOM 609 N N . ARG A 1 82 ? -1.679 -3.042 -12.791 1.00 91.88 82 ARG A N 1
ATOM 610 C CA . ARG A 1 82 ? -3.140 -3.239 -12.720 1.00 91.88 82 ARG A CA 1
ATOM 611 C C . ARG A 1 82 ? -3.599 -3.604 -11.309 1.00 91.88 82 ARG A C 1
ATOM 613 O O . ARG A 1 82 ? -4.639 -3.121 -10.867 1.00 91.88 82 ARG A O 1
ATOM 620 N N . SER A 1 83 ? -2.841 -4.437 -10.597 1.00 91.69 83 SER A N 1
ATOM 621 C CA . SER A 1 83 ? -3.145 -4.793 -9.207 1.00 91.69 83 SER A CA 1
ATOM 622 C C . SER A 1 83 ? -3.091 -3.574 -8.284 1.00 91.69 83 SER A C 1
ATOM 624 O O . SER A 1 83 ? -4.012 -3.377 -7.494 1.00 91.69 83 SER A O 1
ATOM 626 N N . LEU A 1 84 ? -2.081 -2.709 -8.431 1.00 91.12 84 LEU A N 1
ATOM 627 C CA . LEU A 1 84 ? -1.998 -1.451 -7.679 1.00 91.12 84 LEU A CA 1
ATOM 628 C C . LEU A 1 84 ? -3.156 -0.499 -8.006 1.00 91.12 84 LEU A C 1
ATOM 630 O O . LEU A 1 84 ? -3.723 0.112 -7.105 1.00 91.12 84 LEU A O 1
ATOM 634 N N . GLN A 1 85 ? -3.568 -0.410 -9.273 1.00 91.75 85 GLN A N 1
ATOM 635 C CA . GLN A 1 85 ? -4.728 0.397 -9.664 1.00 91.75 85 GLN A CA 1
ATOM 636 C C . GLN A 1 85 ? -6.028 -0.101 -9.021 1.00 91.75 85 GLN A C 1
ATOM 638 O O . GLN A 1 85 ? -6.804 0.706 -8.517 1.00 91.75 85 GLN A O 1
ATOM 643 N N . ARG A 1 86 ? -6.251 -1.422 -8.982 1.00 92.44 86 ARG A N 1
ATOM 644 C CA . ARG A 1 86 ? -7.413 -2.009 -8.293 1.00 92.44 86 ARG A CA 1
ATOM 645 C C . ARG A 1 86 ? -7.386 -1.714 -6.796 1.00 92.44 86 ARG A C 1
ATOM 647 O O . ARG A 1 86 ? -8.413 -1.335 -6.240 1.00 92.44 86 ARG A O 1
ATOM 654 N N . LYS A 1 87 ? -6.214 -1.832 -6.161 1.00 90.69 87 LYS A N 1
ATOM 655 C CA . LYS A 1 87 ? -6.028 -1.445 -4.755 1.00 90.69 87 LYS A CA 1
ATOM 656 C C . LYS A 1 87 ? -6.398 0.016 -4.528 1.00 90.69 87 LYS A C 1
ATOM 658 O O . LYS A 1 87 ? -7.120 0.308 -3.583 1.00 90.69 87 LYS A O 1
ATOM 663 N N . LEU A 1 88 ? -5.986 0.916 -5.420 1.00 92.75 88 LEU A N 1
ATOM 664 C CA . LEU A 1 88 ? -6.351 2.327 -5.340 1.00 92.75 88 LEU A CA 1
ATOM 665 C C . LEU A 1 88 ? -7.874 2.523 -5.358 1.00 92.75 88 LEU A C 1
ATOM 667 O O . LEU A 1 88 ? -8.410 3.263 -4.539 1.00 92.75 88 LEU A O 1
ATOM 671 N N . THR A 1 89 ? -8.585 1.806 -6.233 1.00 91.81 89 THR A N 1
ATOM 672 C CA . THR A 1 89 ? -10.054 1.826 -6.259 1.00 91.81 89 THR A CA 1
ATOM 673 C C . THR A 1 89 ? -10.646 1.357 -4.926 1.00 91.81 89 THR A C 1
ATOM 675 O O . THR A 1 89 ? -11.525 2.024 -4.383 1.00 91.81 89 THR A O 1
ATOM 678 N N . CYS A 1 90 ? -10.135 0.274 -4.337 1.00 90.00 90 CYS A N 1
ATOM 679 C CA . CYS A 1 90 ? -10.577 -0.186 -3.017 1.00 90.00 90 CYS A CA 1
ATOM 680 C C . CYS A 1 90 ? -10.312 0.854 -1.916 1.00 90.00 90 CYS A C 1
ATOM 682 O O . CYS A 1 90 ? -11.190 1.115 -1.096 1.00 90.00 90 CYS A O 1
ATOM 684 N N . LEU A 1 91 ? -9.146 1.505 -1.926 1.00 89.38 91 LEU A N 1
ATOM 685 C CA . LEU A 1 91 ? -8.808 2.551 -0.957 1.00 89.38 91 LEU A CA 1
ATOM 686 C C . LEU A 1 91 ? -9.727 3.769 -1.081 1.00 89.38 91 LEU A C 1
ATOM 688 O O . LEU A 1 91 ? -10.144 4.315 -0.067 1.00 89.38 91 LEU A O 1
ATOM 692 N N . THR A 1 92 ? -10.128 4.159 -2.295 1.00 88.44 92 THR A N 1
ATOM 693 C CA . THR A 1 92 ? -11.103 5.254 -2.465 1.00 88.44 92 THR A CA 1
ATOM 694 C C . THR A 1 92 ? -12.483 4.930 -1.890 1.00 88.44 92 THR A C 1
ATOM 696 O O . THR A 1 92 ? -13.191 5.837 -1.458 1.00 88.44 92 THR A O 1
ATOM 699 N N . VAL A 1 93 ? -12.867 3.650 -1.848 1.00 89.75 93 VAL A N 1
ATOM 700 C CA . VAL A 1 93 ? -14.086 3.207 -1.155 1.00 89.75 93 VAL A CA 1
ATOM 701 C C . VAL A 1 93 ? -13.878 3.242 0.358 1.00 89.75 93 VAL A C 1
ATOM 703 O O . VAL A 1 93 ? -14.763 3.701 1.074 1.00 89.75 93 VAL A O 1
ATOM 706 N N . LEU A 1 94 ? -12.697 2.839 0.839 1.00 87.31 94 LEU A N 1
ATOM 707 C CA . LEU A 1 94 ? -12.336 2.876 2.259 1.00 87.31 94 LEU A CA 1
ATOM 708 C C . LEU A 1 94 ? -12.417 4.298 2.846 1.00 87.31 94 LEU A C 1
ATOM 710 O O . LEU A 1 94 ? -12.860 4.465 3.974 1.00 87.31 94 LEU A O 1
ATOM 714 N N . VAL A 1 95 ? -12.065 5.329 2.069 1.00 87.88 95 VAL A N 1
ATOM 715 C CA . VAL A 1 95 ? -12.181 6.751 2.466 1.00 87.88 95 VAL A CA 1
ATOM 716 C C . VAL A 1 95 ? -13.631 7.184 2.719 1.00 87.88 95 VAL A C 1
ATOM 718 O O . VAL A 1 95 ? -13.871 8.177 3.390 1.00 87.88 95 VAL A O 1
ATOM 721 N N . LYS A 1 96 ? -14.618 6.456 2.193 1.00 87.31 96 LYS A N 1
ATOM 722 C CA . LYS A 1 96 ? -16.041 6.733 2.442 1.00 87.31 96 LYS A CA 1
ATOM 723 C C . LYS A 1 96 ? -16.587 5.982 3.660 1.00 87.31 96 LYS A C 1
ATOM 725 O O . LYS A 1 96 ? -17.774 6.089 3.951 1.00 87.31 96 LYS A O 1
ATOM 730 N N . HIS A 1 97 ? -15.760 5.180 4.331 1.00 87.38 97 HIS A N 1
ATOM 731 C CA . HIS A 1 97 ? -16.174 4.408 5.497 1.00 87.38 97 HIS A CA 1
ATOM 732 C C . HIS A 1 97 ? -16.360 5.332 6.715 1.00 87.38 97 HIS A C 1
ATOM 734 O O . HIS A 1 97 ? -15.538 6.227 6.903 1.00 87.38 97 HIS A O 1
ATOM 740 N N . PRO A 1 98 ? -17.368 5.128 7.582 1.00 81.75 98 PRO A N 1
ATOM 741 C CA . PRO A 1 98 ? -17.599 5.994 8.746 1.00 81.75 98 PRO A CA 1
ATOM 742 C C . PRO A 1 98 ? -16.393 6.062 9.694 1.00 81.75 98 PRO A C 1
ATOM 744 O O . PRO A 1 98 ? -16.028 7.131 10.164 1.00 81.75 98 PRO A O 1
ATOM 747 N N . ASN A 1 99 ? -15.692 4.943 9.890 1.00 80.62 99 ASN A N 1
ATOM 748 C CA . ASN A 1 99 ? -14.495 4.898 10.743 1.00 80.62 99 ASN A CA 1
ATOM 749 C C . ASN A 1 99 ? -13.233 5.460 10.061 1.00 80.62 99 ASN A C 1
ATOM 751 O O . ASN A 1 99 ? -12.146 5.434 10.637 1.00 80.62 99 ASN A O 1
ATOM 755 N N . SER A 1 100 ? -13.334 5.916 8.810 1.00 83.44 100 SER A N 1
ATOM 756 C CA . SER A 1 100 ? -12.170 6.397 8.063 1.00 83.44 100 SER A CA 1
ATOM 757 C C . SER A 1 100 ? -11.685 7.764 8.531 1.00 83.44 100 SER A C 1
ATOM 759 O O . SER A 1 100 ? -10.497 8.031 8.393 1.00 83.44 100 SER A O 1
ATOM 761 N N . GLU A 1 101 ? -12.542 8.602 9.122 1.00 80.06 101 GLU A N 1
ATOM 762 C CA . GLU A 1 101 ? -12.178 9.964 9.543 1.00 80.06 101 GLU A CA 1
ATOM 763 C C . GLU A 1 101 ? -11.047 9.963 10.579 1.00 80.06 101 GLU A C 1
ATOM 765 O O . GLU A 1 101 ? -10.085 10.720 10.459 1.00 80.06 101 GLU A O 1
ATOM 770 N N . ILE A 1 102 ? -11.102 9.028 11.531 1.00 81.19 102 ILE A N 1
ATOM 771 C CA . ILE A 1 102 ? -10.109 8.869 12.604 1.00 81.19 102 ILE A CA 1
ATOM 772 C C . ILE A 1 102 ? -8.744 8.441 12.034 1.00 81.19 102 ILE A C 1
ATOM 774 O O . ILE A 1 102 ? -7.688 8.809 12.551 1.00 81.19 102 ILE A O 1
ATOM 778 N N . HIS A 1 103 ? -8.746 7.689 10.931 1.00 86.12 103 HIS A N 1
ATOM 779 C CA . HIS A 1 103 ? -7.544 7.104 10.329 1.00 86.12 103 HIS A CA 1
ATOM 780 C C . HIS A 1 103 ? -7.195 7.687 8.954 1.00 86.12 103 HIS A C 1
ATOM 782 O O . HIS A 1 103 ? -6.304 7.171 8.269 1.00 86.12 103 HIS A O 1
ATOM 788 N N . LEU A 1 104 ? -7.836 8.790 8.564 1.00 87.62 104 LEU A N 1
ATOM 789 C CA . LEU A 1 104 ? -7.701 9.416 7.252 1.00 87.62 104 LEU A CA 1
ATOM 790 C C . LEU A 1 104 ? -6.241 9.722 6.870 1.00 87.62 104 LEU A C 1
ATOM 792 O O . LEU A 1 104 ? -5.863 9.413 5.736 1.00 87.62 104 LEU A O 1
ATOM 796 N N . PRO A 1 105 ? -5.370 10.222 7.775 1.00 88.75 105 PRO A N 1
ATOM 797 C CA . PRO A 1 105 ? -3.963 10.457 7.446 1.00 88.75 105 PRO A CA 1
ATOM 798 C C . PRO A 1 105 ? -3.224 9.186 7.007 1.00 88.75 105 PRO A C 1
ATOM 800 O O . PRO A 1 105 ? -2.360 9.235 6.133 1.00 88.75 105 PRO A O 1
ATOM 803 N N . THR A 1 106 ? -3.563 8.037 7.592 1.00 87.31 106 THR A N 1
ATOM 804 C CA . THR A 1 106 ? -2.945 6.740 7.278 1.00 87.31 106 THR A CA 1
ATOM 805 C C . THR A 1 106 ? -3.405 6.239 5.915 1.00 87.31 106 THR A C 1
ATOM 807 O O . THR A 1 106 ? -2.584 5.827 5.095 1.00 87.31 106 THR A O 1
ATOM 810 N N . ILE A 1 107 ? -4.706 6.353 5.642 1.00 88.94 107 ILE A N 1
ATOM 811 C CA . ILE A 1 107 ? -5.304 5.973 4.358 1.00 88.94 107 ILE A CA 1
ATOM 812 C C . ILE A 1 107 ? -4.725 6.841 3.231 1.00 88.94 107 ILE A C 1
ATOM 814 O O . ILE A 1 107 ? -4.332 6.322 2.187 1.00 88.94 107 ILE A O 1
ATOM 818 N N . MET A 1 108 ? -4.592 8.154 3.453 1.00 91.12 108 MET A N 1
ATOM 819 C CA . MET A 1 108 ? -3.983 9.074 2.486 1.00 91.12 108 MET A CA 1
ATOM 820 C C . MET A 1 108 ? -2.505 8.765 2.232 1.00 91.12 108 MET A C 1
ATOM 822 O O . MET A 1 108 ? -2.071 8.786 1.080 1.00 91.12 108 MET A O 1
ATOM 826 N N . LYS A 1 109 ? -1.733 8.424 3.275 1.00 90.62 109 LYS A N 1
ATOM 827 C CA . LYS A 1 109 ? -0.337 7.978 3.120 1.00 90.62 109 LYS A CA 1
ATOM 828 C C . LYS A 1 109 ? -0.237 6.730 2.245 1.00 90.62 109 LYS A C 1
ATOM 830 O O . LYS A 1 109 ? 0.605 6.689 1.351 1.00 90.62 109 LYS A O 1
ATOM 835 N N . LEU A 1 110 ? -1.113 5.748 2.458 1.00 91.75 110 LEU A N 1
ATOM 836 C CA . LEU A 1 110 ? -1.150 4.531 1.649 1.00 91.75 110 LEU A CA 1
ATOM 837 C C . LEU A 1 110 ? -1.520 4.830 0.186 1.00 91.75 110 LEU A C 1
ATOM 839 O O . LEU A 1 110 ? -0.849 4.352 -0.725 1.00 91.75 110 LEU A O 1
ATOM 843 N N . ILE A 1 111 ? -2.525 5.678 -0.054 1.00 92.56 111 ILE A N 1
ATOM 844 C CA . ILE A 1 111 ? -2.908 6.116 -1.407 1.00 92.56 111 ILE A CA 1
ATOM 845 C C . ILE A 1 111 ? -1.744 6.822 -2.111 1.00 92.56 111 ILE A C 1
ATOM 847 O O . ILE A 1 111 ? -1.444 6.513 -3.267 1.00 92.56 111 ILE A O 1
ATOM 851 N N . HIS A 1 112 ? -1.062 7.738 -1.421 1.00 92.19 112 HIS A N 1
ATOM 852 C CA . HI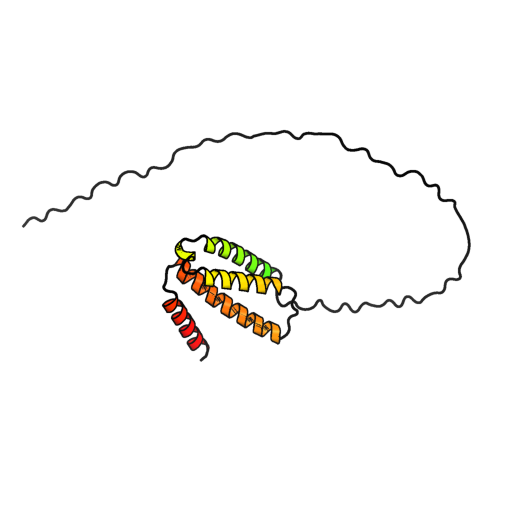S A 1 112 ? 0.098 8.437 -1.966 1.00 92.19 112 HIS A CA 1
ATOM 853 C C . HIS A 1 112 ? 1.220 7.460 -2.337 1.00 92.19 112 HIS A C 1
ATOM 855 O O . HIS A 1 112 ? 1.768 7.538 -3.435 1.00 92.19 112 HIS A O 1
ATOM 861 N N . LEU A 1 113 ? 1.516 6.492 -1.466 1.00 91.25 113 LEU A N 1
ATOM 862 C CA . LEU A 1 113 ? 2.536 5.475 -1.711 1.00 91.25 113 LEU A CA 1
ATOM 863 C C . LEU A 1 113 ? 2.194 4.629 -2.948 1.00 91.25 113 LEU A C 1
ATOM 865 O O . LEU A 1 113 ? 3.040 4.455 -3.825 1.00 91.25 113 LEU A O 1
ATOM 869 N N . VAL A 1 114 ? 0.942 4.183 -3.086 1.00 92.81 114 VAL A N 1
ATOM 870 C CA . VAL A 1 114 ? 0.481 3.428 -4.266 1.00 92.81 114 VAL A CA 1
ATOM 871 C C . VAL A 1 114 ? 0.597 4.261 -5.548 1.00 92.81 114 VAL A C 1
ATOM 873 O O . VAL A 1 114 ? 1.073 3.751 -6.565 1.00 92.81 114 VAL A O 1
ATOM 876 N N . HIS A 1 115 ? 0.221 5.544 -5.520 1.00 92.31 115 HIS A N 1
ATOM 877 C CA . HIS A 1 115 ? 0.404 6.441 -6.666 1.00 92.31 115 HIS A CA 1
ATOM 878 C C . HIS A 1 115 ? 1.875 6.588 -7.059 1.00 92.31 115 HIS A C 1
ATOM 880 O O . HIS A 1 115 ? 2.196 6.501 -8.244 1.00 92.31 115 HIS A O 1
ATOM 886 N N . THR A 1 116 ? 2.765 6.753 -6.082 1.00 89.75 116 THR A N 1
ATOM 887 C CA . THR A 1 116 ? 4.211 6.858 -6.307 1.00 89.75 116 THR A CA 1
ATOM 888 C C . THR A 1 116 ? 4.775 5.583 -6.937 1.00 89.75 116 THR A C 1
ATOM 890 O O . THR A 1 116 ? 5.539 5.661 -7.898 1.00 89.75 116 THR A O 1
ATOM 893 N N . LEU A 1 117 ? 4.348 4.398 -6.486 1.00 89.88 117 LEU A N 1
ATOM 894 C CA . LEU A 1 117 ? 4.753 3.129 -7.106 1.00 89.88 117 LEU A CA 1
ATOM 895 C C . LEU A 1 117 ? 4.271 3.016 -8.559 1.00 89.88 117 LEU A C 1
ATOM 897 O O . LEU A 1 117 ? 5.032 2.594 -9.425 1.00 89.88 117 LEU A O 1
ATOM 901 N N . ILE A 1 118 ? 3.035 3.434 -8.851 1.00 89.50 118 ILE A N 1
ATOM 902 C CA . ILE A 1 118 ? 2.501 3.437 -10.223 1.00 89.50 118 ILE A CA 1
ATOM 903 C C . ILE A 1 118 ? 3.251 4.442 -11.112 1.00 89.50 118 ILE A C 1
ATOM 905 O O . ILE A 1 118 ? 3.500 4.148 -12.283 1.00 89.50 118 ILE A O 1
ATOM 909 N N . ALA A 1 119 ? 3.613 5.613 -10.583 1.00 87.50 119 ALA A N 1
ATOM 910 C CA . ALA A 1 119 ? 4.390 6.615 -11.313 1.00 87.50 119 ALA A CA 1
ATOM 911 C C . ALA A 1 119 ? 5.781 6.080 -11.697 1.00 87.50 119 ALA A C 1
ATOM 913 O O . ALA A 1 119 ? 6.243 6.311 -12.813 1.00 87.50 119 ALA A O 1
ATOM 914 N N . ASN A 1 120 ? 6.385 5.264 -10.830 1.00 85.75 120 ASN A N 1
ATOM 915 C CA . ASN A 1 120 ? 7.688 4.623 -11.037 1.00 85.75 120 ASN A CA 1
ATOM 916 C C . ASN A 1 120 ? 7.634 3.336 -11.893 1.00 85.75 120 ASN A C 1
ATOM 918 O O . ASN A 1 120 ? 8.579 2.552 -11.921 1.00 85.75 120 ASN A O 1
ATOM 922 N N . ARG A 1 121 ? 6.545 3.087 -12.632 1.00 83.94 121 ARG A N 1
ATOM 923 C CA . ARG A 1 121 ? 6.389 1.869 -13.457 1.00 83.94 121 ARG A CA 1
ATOM 924 C C . ARG A 1 121 ? 7.424 1.710 -14.577 1.00 83.94 121 ARG A C 1
ATOM 926 O O . ARG A 1 121 ? 7.624 0.602 -15.060 1.00 83.94 121 ARG A O 1
ATOM 933 N N . SER A 1 122 ? 8.016 2.810 -15.040 1.00 82.31 122 SER A N 1
ATOM 934 C CA . SER A 1 122 ? 8.991 2.835 -16.139 1.00 82.31 122 SER A CA 1
ATOM 935 C C . SER A 1 122 ? 10.442 2.870 -15.654 1.00 82.31 122 SER A C 1
ATOM 937 O O . SER A 1 122 ? 11.346 3.086 -16.456 1.00 82.31 122 SER A O 1
ATOM 939 N N . THR A 1 123 ? 10.677 2.700 -14.351 1.00 85.06 123 THR A N 1
ATOM 940 C CA . THR A 1 123 ? 12.025 2.672 -13.783 1.00 85.06 123 THR A CA 1
ATOM 941 C C . THR A 1 123 ? 12.726 1.363 -14.152 1.00 85.06 123 THR A C 1
ATOM 943 O O . THR A 1 123 ? 12.136 0.282 -14.073 1.00 85.06 123 THR A O 1
ATOM 946 N N . VAL A 1 124 ? 13.991 1.463 -14.564 1.00 85.75 124 VAL A N 1
ATOM 947 C CA . VAL A 1 124 ? 14.833 0.308 -14.905 1.00 85.75 124 VAL A CA 1
ATOM 948 C C . VAL A 1 124 ? 15.187 -0.461 -13.634 1.00 85.75 124 VAL A C 1
ATOM 950 O O . VAL A 1 124 ? 15.526 0.149 -12.618 1.00 85.75 124 VAL A O 1
ATOM 953 N N . ALA A 1 125 ? 15.115 -1.791 -13.693 1.00 85.31 125 ALA A N 1
ATOM 954 C CA . ALA A 1 125 ? 15.458 -2.665 -12.582 1.00 85.31 125 ALA A CA 1
ATOM 955 C C . ALA A 1 125 ? 16.975 -2.645 -12.328 1.00 85.31 125 ALA A C 1
ATOM 957 O O . ALA A 1 125 ? 17.759 -3.317 -12.988 1.00 85.31 125 ALA A O 1
ATOM 958 N N . THR A 1 126 ? 17.390 -1.850 -11.349 1.00 87.31 126 THR A N 1
ATOM 959 C CA . THR A 1 126 ? 18.740 -1.874 -10.767 1.00 87.31 126 THR A CA 1
ATOM 960 C C . THR A 1 126 ? 18.670 -2.411 -9.341 1.00 87.31 126 THR A C 1
ATOM 962 O O . THR A 1 126 ? 17.647 -2.243 -8.674 1.00 87.31 126 THR A O 1
ATOM 965 N N . GLU A 1 127 ? 19.746 -3.009 -8.827 1.00 86.75 127 GLU A N 1
ATOM 966 C CA . GLU A 1 127 ? 19.765 -3.562 -7.461 1.00 86.75 127 GLU A CA 1
ATO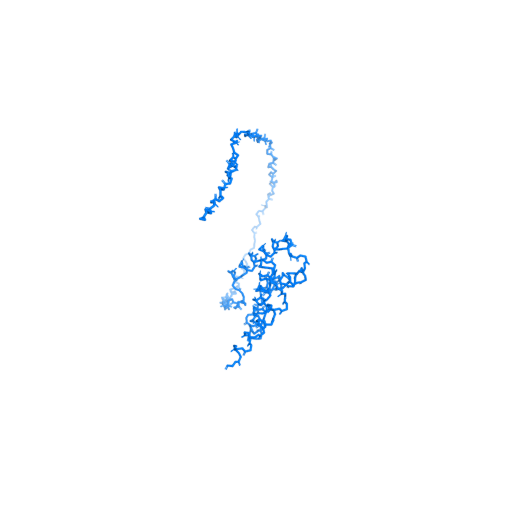M 967 C C . GLU A 1 127 ? 19.324 -2.542 -6.400 1.00 86.75 127 GLU A C 1
ATOM 969 O O . GLU A 1 127 ? 18.543 -2.859 -5.502 1.00 86.75 127 GLU A O 1
ATOM 974 N N . SER A 1 128 ? 19.761 -1.288 -6.540 1.00 86.62 128 SER A N 1
ATOM 975 C CA . SER A 1 128 ? 19.391 -0.203 -5.628 1.00 86.62 128 SER A CA 1
ATOM 976 C C . SER A 1 128 ? 17.899 0.136 -5.702 1.00 86.62 128 SER A C 1
ATOM 978 O O . SER A 1 128 ? 17.259 0.330 -4.668 1.00 86.62 128 SER A O 1
ATOM 980 N N . THR A 1 129 ? 17.316 0.170 -6.904 1.00 86.25 129 THR A N 1
ATOM 981 C CA . THR A 1 129 ? 15.871 0.390 -7.076 1.00 86.25 129 THR A CA 1
ATOM 982 C C . THR A 1 129 ? 15.044 -0.788 -6.583 1.00 86.25 129 THR A C 1
ATOM 984 O O . THR A 1 129 ? 13.987 -0.565 -6.003 1.00 86.25 129 THR A O 1
ATOM 987 N N . ILE A 1 130 ? 15.532 -2.022 -6.743 1.00 87.25 130 ILE A N 1
ATOM 988 C CA . ILE A 1 130 ? 14.848 -3.230 -6.277 1.00 87.25 130 ILE A CA 1
ATOM 989 C C . ILE A 1 130 ? 14.766 -3.229 -4.749 1.00 87.25 130 ILE A C 1
ATOM 991 O O . ILE A 1 130 ? 13.679 -3.431 -4.213 1.00 87.25 130 ILE A O 1
ATOM 995 N N . ARG A 1 131 ? 15.868 -2.932 -4.045 1.00 88.06 131 ARG A N 1
ATOM 996 C CA . ARG A 1 131 ? 15.870 -2.843 -2.572 1.00 88.06 131 ARG A CA 1
ATOM 997 C C . ARG A 1 131 ? 14.896 -1.781 -2.062 1.00 88.06 131 ARG A C 1
ATOM 999 O O . ARG A 1 131 ? 14.022 -2.092 -1.260 1.00 88.06 131 ARG A O 1
ATOM 1006 N N . LYS A 1 132 ? 14.961 -0.562 -2.611 1.00 87.19 132 LYS A N 1
ATOM 1007 C CA . LYS A 1 132 ? 14.014 0.516 -2.267 1.00 87.19 132 LYS A CA 1
ATOM 1008 C C . LYS A 1 132 ? 12.564 0.112 -2.533 1.00 87.19 132 LYS A C 1
ATOM 1010 O O . LYS A 1 132 ? 11.676 0.406 -1.743 1.00 87.19 132 LYS A O 1
ATOM 1015 N N . TYR A 1 133 ? 12.315 -0.580 -3.642 1.00 87.69 133 TYR A N 1
ATOM 1016 C CA . TYR A 1 133 ? 10.980 -1.055 -3.986 1.00 87.69 133 TYR A CA 1
ATOM 1017 C C . TYR A 1 133 ? 10.479 -2.117 -3.003 1.00 87.69 133 TYR A C 1
ATOM 1019 O O . TYR A 1 133 ? 9.321 -2.071 -2.598 1.00 87.69 133 TYR A O 1
ATOM 1027 N N . GLN A 1 134 ? 11.341 -3.039 -2.570 1.00 88.94 134 GLN A N 1
ATOM 1028 C CA . GLN A 1 134 ? 11.010 -4.033 -1.547 1.00 88.94 134 GLN A CA 1
ATOM 1029 C C . GLN A 1 134 ? 10.674 -3.378 -0.200 1.00 88.94 134 GLN A C 1
ATOM 1031 O O . GLN A 1 134 ? 9.673 -3.745 0.412 1.00 88.94 134 GLN A O 1
ATOM 1036 N N . GLU A 1 135 ? 11.434 -2.364 0.220 1.00 88.44 135 GLU A N 1
ATOM 1037 C CA . GLU A 1 135 ? 11.135 -1.565 1.419 1.00 88.44 135 GLU A CA 1
ATOM 1038 C C . GLU A 1 135 ? 9.782 -0.841 1.298 1.00 88.44 135 GLU A C 1
ATOM 1040 O O . GLU A 1 135 ? 8.953 -0.877 2.213 1.00 88.44 135 GLU A O 1
ATOM 1045 N N . CYS A 1 136 ? 9.501 -0.235 0.139 1.00 88.75 136 CYS A N 1
ATOM 1046 C CA . CYS A 1 136 ? 8.201 0.379 -0.131 1.00 88.75 136 CYS A CA 1
ATOM 1047 C C . CYS A 1 136 ? 7.055 -0.644 -0.116 1.00 88.75 136 CYS A C 1
ATOM 1049 O O . CYS A 1 136 ? 5.968 -0.341 0.367 1.00 88.75 136 CYS A O 1
ATOM 1051 N N . LEU A 1 137 ? 7.267 -1.860 -0.624 1.00 89.19 137 LEU A N 1
ATOM 1052 C CA . LEU A 1 137 ? 6.251 -2.912 -0.583 1.00 89.19 137 LEU A CA 1
ATOM 1053 C C . LEU A 1 137 ? 6.006 -3.431 0.838 1.00 89.19 137 LEU A C 1
ATOM 1055 O O . LEU A 1 137 ? 4.861 -3.737 1.168 1.00 89.19 137 LEU A O 1
ATOM 1059 N N . ALA A 1 138 ? 7.046 -3.537 1.666 1.00 89.69 138 ALA A N 1
ATOM 1060 C CA . ALA A 1 138 ? 6.912 -3.925 3.068 1.00 89.69 138 ALA A CA 1
ATOM 1061 C C . ALA A 1 138 ? 6.093 -2.883 3.843 1.00 89.69 138 ALA A C 1
ATOM 1063 O O . ALA A 1 138 ? 5.056 -3.210 4.412 1.00 89.69 138 ALA A O 1
ATOM 1064 N N . THR A 1 139 ? 6.476 -1.609 3.740 1.00 89.56 139 THR A N 1
ATOM 1065 C CA . THR A 1 139 ? 5.736 -0.501 4.368 1.00 89.56 139 THR A CA 1
ATOM 1066 C C . THR A 1 139 ? 4.298 -0.386 3.858 1.00 89.56 139 THR A C 1
ATOM 1068 O O . THR A 1 139 ? 3.386 -0.112 4.636 1.00 89.56 139 THR A O 1
ATOM 1071 N N . MET A 1 140 ? 4.057 -0.645 2.568 1.00 91.38 140 MET A N 1
ATOM 1072 C CA . MET A 1 140 ? 2.704 -0.701 2.009 1.00 91.38 140 MET A CA 1
ATOM 1073 C C . MET A 1 140 ? 1.861 -1.805 2.661 1.00 91.38 140 MET A C 1
ATOM 1075 O O . MET A 1 140 ? 0.704 -1.554 2.984 1.00 91.38 140 MET A O 1
ATOM 1079 N N . LYS A 1 141 ? 2.421 -3.004 2.876 1.00 91.31 141 LYS A N 1
ATOM 1080 C CA . LYS A 1 141 ? 1.713 -4.111 3.544 1.00 91.31 141 LYS A CA 1
ATOM 1081 C C . LYS A 1 141 ? 1.358 -3.770 4.989 1.00 91.31 141 LYS A C 1
ATOM 1083 O O . LYS A 1 141 ? 0.226 -4.015 5.393 1.00 91.31 141 LYS A O 1
ATOM 1088 N N . ASP A 1 142 ? 2.281 -3.161 5.728 1.00 90.94 142 ASP A N 1
ATOM 1089 C CA . ASP A 1 142 ? 2.031 -2.756 7.116 1.00 90.94 142 ASP A CA 1
ATOM 1090 C C . ASP A 1 142 ? 0.906 -1.713 7.191 1.00 90.94 142 ASP A C 1
ATOM 1092 O O . ASP A 1 142 ? -0.007 -1.812 8.009 1.00 90.94 142 ASP A O 1
ATOM 1096 N N . LEU A 1 143 ? 0.925 -0.725 6.290 1.00 89.75 143 LEU A N 1
ATOM 1097 C CA . LEU A 1 143 ? -0.131 0.283 6.199 1.00 89.75 143 LEU A CA 1
ATOM 1098 C C . LEU A 1 143 ? -1.477 -0.314 5.772 1.00 89.75 143 LEU A C 1
ATOM 1100 O O . LEU A 1 143 ? -2.513 0.130 6.266 1.00 89.75 143 LEU A O 1
ATOM 1104 N N . GLU A 1 144 ? -1.481 -1.303 4.875 1.00 91.19 144 GLU A N 1
ATOM 1105 C CA . GLU A 1 144 ? -2.688 -2.041 4.487 1.00 91.19 144 GLU A CA 1
ATOM 1106 C C . GLU A 1 144 ? -3.289 -2.786 5.681 1.00 91.19 144 GLU A C 1
ATOM 1108 O O . GLU A 1 144 ? -4.492 -2.673 5.918 1.00 91.19 144 GLU A O 1
ATOM 1113 N N . GLU A 1 145 ? -2.464 -3.487 6.463 1.00 91.38 145 GLU A N 1
ATOM 1114 C CA . GLU A 1 145 ? -2.910 -4.188 7.670 1.00 91.38 145 GLU A CA 1
ATOM 1115 C C . GLU A 1 145 ? -3.503 -3.208 8.692 1.00 91.38 145 GLU A C 1
ATOM 1117 O O . GLU A 1 145 ? -4.609 -3.435 9.187 1.00 91.38 145 GLU A O 1
ATOM 1122 N N . ILE A 1 146 ? -2.837 -2.072 8.932 1.00 90.38 146 ILE A N 1
ATOM 1123 C CA . ILE A 1 146 ? -3.352 -1.014 9.814 1.00 90.38 146 ILE A CA 1
ATOM 1124 C C . ILE A 1 146 ? -4.701 -0.501 9.310 1.00 90.38 146 ILE A C 1
ATOM 1126 O O . ILE A 1 146 ? -5.641 -0.384 10.093 1.00 90.38 146 ILE A O 1
ATOM 1130 N N . CYS A 1 147 ? -4.824 -0.207 8.013 1.00 89.38 147 CYS A N 1
ATOM 1131 C CA . CYS A 1 147 ? -6.075 0.295 7.450 1.00 89.38 147 CYS A CA 1
ATOM 1132 C C . CYS A 1 147 ? -7.211 -0.720 7.608 1.00 89.38 147 CYS A C 1
ATOM 1134 O O . CYS A 1 147 ? -8.313 -0.337 7.981 1.00 89.38 147 CYS A O 1
ATOM 1136 N N . VAL A 1 148 ? -6.961 -2.007 7.366 1.00 90.62 148 VAL A N 1
ATOM 1137 C CA . VAL A 1 148 ? -7.987 -3.045 7.521 1.00 90.62 148 VAL A CA 1
ATOM 1138 C C . VAL A 1 148 ? -8.398 -3.191 8.987 1.00 90.62 148 VAL A C 1
ATOM 1140 O O . VAL A 1 148 ? -9.584 -3.101 9.298 1.00 90.62 148 VAL A O 1
ATOM 1143 N N . ARG A 1 149 ? -7.441 -3.363 9.901 1.00 91.12 149 ARG A N 1
ATOM 1144 C CA . ARG A 1 149 ? -7.737 -3.620 11.320 1.00 91.12 149 ARG A CA 1
ATOM 1145 C C . ARG A 1 149 ? -8.356 -2.404 12.012 1.00 91.12 149 ARG A C 1
ATOM 1147 O O . ARG A 1 149 ? -9.358 -2.529 12.705 1.00 91.12 149 ARG A O 1
ATOM 1154 N N . CYS A 1 150 ? -7.852 -1.204 11.742 1.00 89.31 150 CYS A N 1
ATOM 1155 C CA . CYS A 1 150 ? -8.382 0.005 12.375 1.00 89.31 150 CYS A CA 1
ATOM 1156 C C . CYS A 1 150 ? -9.705 0.461 11.737 1.00 89.31 150 CYS A C 1
ATOM 1158 O O . CYS A 1 150 ? -10.653 0.791 12.440 1.00 89.31 150 CYS A O 1
ATOM 1160 N N . VAL A 1 151 ? -9.813 0.472 10.400 1.00 86.88 151 VAL A N 1
ATOM 1161 C CA . VAL A 1 151 ? -10.993 1.052 9.726 1.00 86.88 151 VAL A CA 1
ATOM 1162 C C . VAL A 1 151 ? -12.136 0.049 9.611 1.00 86.88 151 VAL A C 1
ATOM 1164 O O . VAL A 1 151 ? -13.285 0.415 9.853 1.00 86.88 151 VAL A O 1
ATOM 1167 N N . ILE A 1 152 ? -11.837 -1.198 9.231 1.00 86.94 152 ILE A N 1
ATOM 1168 C CA . ILE A 1 152 ? -12.859 -2.227 8.993 1.00 86.94 152 ILE A CA 1
ATOM 1169 C C . ILE A 1 152 ? -13.211 -2.945 10.296 1.00 86.94 152 ILE A C 1
ATOM 1171 O O . ILE A 1 152 ? -14.390 -3.124 10.581 1.00 86.94 152 ILE A O 1
ATOM 1175 N N . GLN A 1 153 ? -12.209 -3.351 11.082 1.00 87.88 153 GLN A N 1
ATOM 1176 C CA . GLN A 1 153 ? -12.439 -4.115 12.317 1.00 87.88 153 GLN A CA 1
ATOM 1177 C C . GLN A 1 153 ? -12.626 -3.223 13.554 1.00 87.88 153 GLN A C 1
ATOM 1179 O O . GLN A 1 153 ? -13.180 -3.686 14.545 1.00 87.88 153 GLN A O 1
ATOM 1184 N N . GLY A 1 154 ? -12.235 -1.944 13.487 1.00 85.25 154 GLY A N 1
ATOM 1185 C CA . GLY A 1 154 ? -12.409 -0.994 14.589 1.00 85.25 154 GLY A CA 1
ATOM 1186 C C . GLY A 1 154 ? -11.408 -1.171 15.734 1.00 85.25 154 GLY A C 1
ATOM 1187 O O . GLY A 1 154 ? -11.698 -0.763 16.854 1.00 85.25 154 GLY A O 1
ATOM 1188 N N . GLU A 1 155 ? -10.258 -1.799 15.482 1.00 88.62 155 GLU A N 1
ATOM 1189 C CA . GLU A 1 155 ? -9.209 -1.978 16.490 1.00 88.62 155 GLU A CA 1
ATOM 1190 C C . GLU A 1 155 ? -8.438 -0.676 16.770 1.00 88.62 155 GLU A C 1
ATOM 1192 O O . GLU A 1 155 ? -8.317 0.200 15.908 1.00 88.62 155 GLU A O 1
ATOM 1197 N N . ASN A 1 156 ? -7.855 -0.566 17.968 1.00 87.44 156 ASN A N 1
ATOM 1198 C CA . ASN A 1 156 ? -7.016 0.574 18.330 1.00 87.44 156 ASN A CA 1
ATOM 1199 C C . ASN A 1 156 ? -5.719 0.600 17.514 1.00 87.44 156 ASN A C 1
ATOM 1201 O O . ASN A 1 156 ? -5.004 -0.393 17.384 1.00 87.44 156 ASN A O 1
ATOM 1205 N N . MET A 1 157 ? -5.358 1.788 17.026 1.00 86.62 157 MET A N 1
ATOM 1206 C CA . MET A 1 157 ? -4.180 1.960 16.173 1.00 86.62 157 MET A CA 1
ATOM 1207 C C . MET A 1 157 ? -2.860 1.610 16.878 1.00 86.62 157 MET A C 1
ATOM 1209 O O . MET A 1 157 ? -1.914 1.177 16.218 1.00 86.62 157 MET A O 1
ATOM 1213 N N . GLU A 1 158 ? -2.762 1.844 18.187 1.00 87.75 158 GLU A N 1
ATOM 1214 C CA . GLU A 1 158 ? -1.537 1.584 18.954 1.00 87.75 158 GLU A CA 1
ATOM 1215 C C . GLU A 1 158 ? -1.284 0.085 19.108 1.00 87.75 158 GLU A C 1
ATOM 1217 O O . GLU A 1 158 ? -0.212 -0.380 18.719 1.00 87.75 158 GLU A O 1
ATOM 1222 N N . ASP A 1 159 ? -2.307 -0.668 19.508 1.00 89.81 159 ASP A N 1
ATOM 1223 C CA . ASP A 1 159 ? -2.266 -2.129 19.635 1.00 89.81 159 ASP A CA 1
ATOM 1224 C C . ASP A 1 159 ? -1.884 -2.793 18.302 1.00 89.81 159 ASP A C 1
ATOM 1226 O O . ASP A 1 159 ? -1.036 -3.689 18.237 1.00 89.81 159 ASP A O 1
ATOM 1230 N N . VAL A 1 160 ? -2.453 -2.307 17.191 1.00 89.25 160 VAL A N 1
ATOM 1231 C CA . VAL A 1 160 ? -2.119 -2.815 15.854 1.00 89.25 160 VAL A CA 1
ATOM 1232 C C . VAL A 1 160 ? -0.656 -2.519 15.512 1.00 89.25 160 VAL A C 1
ATOM 1234 O O . VAL A 1 160 ? 0.058 -3.419 15.065 1.00 89.25 160 VAL A O 1
ATOM 1237 N N . LYS A 1 161 ? -0.163 -1.298 15.759 1.00 89.25 161 LYS A N 1
ATOM 1238 C CA . LYS A 1 161 ? 1.248 -0.945 15.512 1.00 89.25 161 LYS A CA 1
ATOM 1239 C C . LYS A 1 161 ? 2.206 -1.778 16.354 1.00 89.25 161 LYS A C 1
ATOM 1241 O O . LYS A 1 161 ? 3.254 -2.175 15.849 1.00 89.25 161 LYS A O 1
ATOM 1246 N N . GLU A 1 162 ? 1.878 -2.018 17.616 1.00 90.12 162 GLU A N 1
ATOM 1247 C CA . GLU A 1 162 ? 2.695 -2.839 18.504 1.00 90.12 162 GLU A CA 1
ATOM 1248 C C . GLU A 1 162 ? 2.734 -4.292 18.026 1.00 90.12 162 GLU A C 1
ATOM 1250 O O . GLU A 1 162 ? 3.816 -4.870 17.919 1.00 90.12 162 GLU A O 1
ATOM 125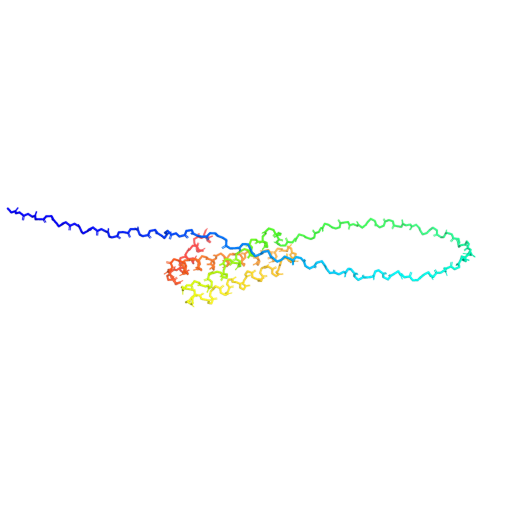5 N N . SER A 1 163 ? 1.595 -4.842 17.596 1.00 89.50 163 SER A N 1
ATOM 1256 C CA . SER A 1 163 ? 1.543 -6.195 17.030 1.00 89.50 163 SER A CA 1
ATOM 1257 C C . SER A 1 163 ? 2.385 -6.344 15.753 1.00 89.50 163 SER A C 1
ATOM 1259 O O . SER A 1 163 ? 3.086 -7.345 15.582 1.00 89.50 163 SER A O 1
ATOM 1261 N N . ILE A 1 164 ? 2.391 -5.327 14.883 1.00 87.94 164 ILE A N 1
ATOM 1262 C CA . ILE A 1 164 ? 3.215 -5.313 13.667 1.00 87.94 164 ILE A CA 1
ATOM 1263 C C . ILE A 1 164 ? 4.702 -5.252 14.035 1.00 87.94 164 ILE A C 1
ATOM 1265 O O . ILE A 1 164 ? 5.496 -6.029 13.503 1.00 87.94 164 ILE A O 1
ATOM 1269 N N . LYS A 1 165 ? 5.089 -4.390 14.986 1.00 87.94 165 LYS A N 1
ATOM 1270 C CA . LYS A 1 165 ? 6.475 -4.306 15.480 1.00 87.94 165 LYS A CA 1
ATOM 1271 C C . LYS A 1 165 ? 6.942 -5.619 16.107 1.00 87.94 165 LYS A C 1
ATOM 1273 O O . LYS A 1 165 ? 8.047 -6.069 15.814 1.00 87.94 165 LYS A O 1
ATOM 1278 N N . ALA A 1 166 ? 6.102 -6.255 16.922 1.00 86.94 166 ALA A N 1
ATOM 1279 C CA . ALA A 1 166 ? 6.412 -7.540 17.538 1.00 86.94 166 ALA A CA 1
ATOM 1280 C C . ALA A 1 166 ? 6.674 -8.627 16.481 1.00 86.94 166 ALA A C 1
ATOM 1282 O O . ALA A 1 166 ? 7.644 -9.377 16.594 1.00 86.94 166 ALA A O 1
ATOM 1283 N N . ARG A 1 167 ? 5.877 -8.666 15.403 1.00 86.31 167 ARG A N 1
ATOM 1284 C CA . ARG A 1 167 ? 6.095 -9.587 14.276 1.00 86.31 167 ARG A CA 1
ATOM 1285 C C . ARG A 1 167 ? 7.391 -9.285 13.516 1.00 86.31 167 ARG A C 1
ATOM 1287 O O . ARG A 1 167 ? 8.091 -10.210 13.116 1.00 86.31 167 ARG A O 1
ATOM 1294 N N . GLN A 1 168 ? 7.726 -8.011 13.311 1.00 82.38 168 GLN A N 1
ATOM 1295 C CA . GLN A 1 168 ? 8.977 -7.631 12.645 1.00 82.38 168 GLN A CA 1
ATOM 1296 C C . GLN A 1 168 ? 10.208 -8.072 13.444 1.00 82.38 168 GLN A C 1
ATOM 1298 O O . GLN A 1 168 ? 11.158 -8.576 12.852 1.00 82.38 168 GLN A O 1
ATOM 1303 N N . LEU A 1 169 ? 10.162 -7.960 14.775 1.00 79.25 169 LEU A N 1
ATOM 1304 C CA . LEU A 1 169 ? 11.232 -8.438 15.654 1.00 79.25 169 LEU A CA 1
ATOM 1305 C C . LEU A 1 169 ? 11.401 -9.963 15.568 1.00 79.25 169 LEU A C 1
ATOM 1307 O O . LEU A 1 169 ? 12.526 -10.442 15.468 1.00 79.25 169 LEU A O 1
ATOM 1311 N N . GLN A 1 170 ? 10.301 -10.721 15.521 1.00 78.75 170 GLN A N 1
ATOM 1312 C CA . GLN A 1 170 ? 10.343 -12.183 15.371 1.00 78.75 170 GLN A CA 1
ATOM 1313 C C . GLN A 1 170 ? 10.912 -12.639 14.023 1.00 78.75 170 GLN A C 1
ATOM 1315 O O . GLN A 1 170 ? 11.575 -13.665 13.964 1.00 78.75 170 GLN A O 1
ATOM 1320 N N . ASN A 1 171 ? 10.688 -11.876 12.952 1.00 73.38 171 ASN A N 1
ATOM 1321 C CA . ASN A 1 171 ? 11.202 -12.196 11.617 1.00 73.38 171 ASN A CA 1
ATOM 1322 C C . ASN A 1 171 ? 12.657 -11.738 11.391 1.00 73.38 171 ASN A C 1
ATOM 1324 O O . ASN A 1 171 ? 13.186 -11.931 10.297 1.00 73.38 171 ASN A O 1
ATOM 1328 N N . SER A 1 172 ? 13.274 -11.078 12.379 1.00 63.72 172 SER A N 1
ATOM 1329 C CA . SER A 1 172 ? 14.652 -10.567 12.310 1.00 63.72 172 SER A CA 1
ATOM 1330 C C . SER A 1 172 ? 15.683 -11.431 13.051 1.00 63.72 172 SER A C 1
ATOM 1332 O O . SER A 1 172 ? 16.871 -11.111 13.013 1.00 63.72 172 SER A O 1
ATOM 1334 N N . VAL A 1 173 ? 15.223 -12.503 13.706 1.00 48.06 173 VAL A N 1
ATOM 1335 C CA . VAL A 1 173 ? 16.025 -13.537 14.385 1.00 48.06 173 VAL A CA 1
ATOM 1336 C C . VAL A 1 173 ? 16.107 -14.768 13.492 1.00 48.06 173 VAL A C 1
ATOM 1338 O O . VAL A 1 173 ? 17.213 -15.342 13.400 1.00 48.06 173 VAL A O 1
#

Organism: NCBI:txid1611254

Sequence (173 aa):
MMFAVPSLPPTPGFAAPMGRAPRKRSAFAVPVGPAPKRRSPPNFSRPRILSPIAPAMFIRQISTTRAVLPPPDLLMTVSCVRSLQRKLTCLTVLVKHPNSEIHLPTIMKLIHLVHTLIANRSTVATESTIRKYQECLATMKDLEEICVRCVIQGENMEDVKESIKARQLQNSV

Radius of gyration: 34.61 Å; chains: 1; bounding box: 71×45×114 Å